Protein AF-A0A355E8G0-F1 (afdb_monomer_lite)

Secondary structure (DSSP, 8-state):
------B--TTSTTB-HHHHT--------------------------SSS---S------TTTEEEEEEE-TTS-EEEEEEEGGG-EEETTEEEEEETTTTEEEEEEGGGBTTHHHHGGGSPPSPPPPHHHHHHHHHS-TTSHHHHHHHHH-SS--

Structure (mmCIF, N/CA/C/O backbone):
data_AF-A0A355E8G0-F1
#
_entry.id   AF-A0A355E8G0-F1
#
loop_
_atom_site.group_PDB
_atom_site.id
_atom_site.type_symbol
_atom_site.label_atom_id
_atom_site.label_alt_id
_atom_site.label_comp_id
_atom_site.label_asym_id
_atom_site.label_entity_id
_atom_site.label_seq_id
_atom_site.pdbx_PDB_ins_code
_atom_site.Cartn_x
_atom_site.Cartn_y
_atom_site.Cartn_z
_atom_site.occupancy
_atom_site.B_iso_or_equiv
_atom_site.auth_seq_id
_atom_site.auth_comp_id
_atom_site.auth_asym_id
_atom_site.auth_atom_id
_atom_site.pdbx_PDB_model_num
ATOM 1 N N . MET A 1 1 ? 10.664 10.321 -16.064 1.00 35.41 1 MET A N 1
ATOM 2 C CA . MET A 1 1 ? 12.091 10.708 -16.013 1.00 35.41 1 MET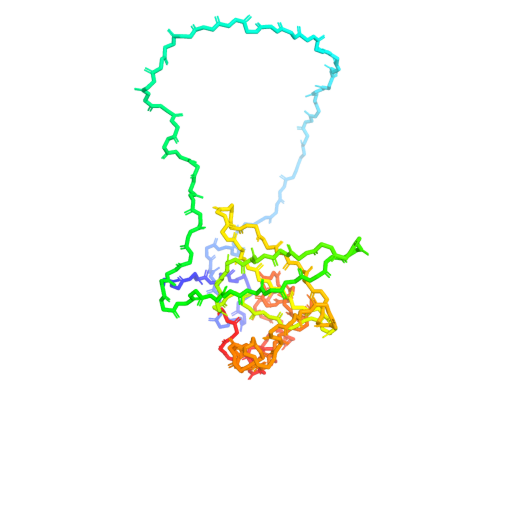 A CA 1
ATOM 3 C C . MET A 1 1 ? 12.884 9.430 -15.803 1.00 35.41 1 MET A C 1
ATOM 5 O O . MET A 1 1 ? 12.882 8.914 -14.696 1.00 35.41 1 MET A O 1
ATOM 9 N N . LEU A 1 2 ? 13.439 8.872 -16.881 1.00 40.38 2 LEU A N 1
ATOM 10 C CA . LEU A 1 2 ? 14.198 7.619 -16.870 1.00 40.38 2 LEU A CA 1
ATOM 11 C C . LEU A 1 2 ? 15.528 7.849 -16.146 1.00 40.38 2 LEU A C 1
ATOM 13 O O . LEU A 1 2 ? 16.380 8.583 -16.648 1.00 40.38 2 LEU A O 1
ATOM 17 N N . TRP A 1 3 ? 15.712 7.249 -14.971 1.00 41.31 3 TRP A N 1
ATOM 18 C CA . TRP A 1 3 ? 17.050 7.118 -14.406 1.00 41.31 3 TRP A CA 1
ATOM 19 C C . TRP A 1 3 ? 17.778 6.074 -15.246 1.00 41.31 3 TRP A C 1
ATOM 21 O O . TRP A 1 3 ? 17.445 4.894 -15.210 1.00 41.31 3 TRP A O 1
ATOM 31 N N . LEU A 1 4 ? 18.730 6.525 -16.063 1.00 50.06 4 LEU A N 1
ATOM 32 C CA . LEU A 1 4 ? 19.603 5.642 -16.826 1.00 50.06 4 LEU A CA 1
ATOM 33 C C . LEU A 1 4 ? 20.395 4.801 -15.811 1.00 50.06 4 LEU A C 1
ATOM 35 O O . LEU A 1 4 ? 21.319 5.305 -15.171 1.00 50.06 4 LEU A O 1
ATOM 39 N N . VAL A 1 5 ? 19.999 3.546 -15.606 1.00 56.34 5 VAL A N 1
ATOM 40 C CA . VAL A 1 5 ? 20.755 2.599 -14.785 1.00 56.34 5 VAL A CA 1
ATOM 41 C C . VAL A 1 5 ? 22.005 2.244 -15.587 1.00 56.34 5 VAL A C 1
ATOM 43 O O . VAL A 1 5 ? 21.915 1.624 -16.641 1.00 56.34 5 VAL A O 1
ATOM 46 N N . LYS A 1 6 ? 23.168 2.725 -15.148 1.00 60.41 6 LYS A N 1
ATOM 47 C CA . LYS A 1 6 ? 24.426 2.628 -15.899 1.00 60.41 6 LYS A CA 1
ATOM 48 C C . LYS A 1 6 ? 25.243 1.443 -15.404 1.00 60.41 6 LYS A C 1
ATOM 50 O O . LYS A 1 6 ? 25.618 1.415 -14.232 1.00 60.41 6 LYS A O 1
ATOM 55 N N . CYS A 1 7 ? 25.551 0.490 -16.280 1.00 61.97 7 CYS A N 1
ATOM 56 C CA . CYS A 1 7 ? 26.365 -0.670 -15.931 1.00 61.97 7 CYS A CA 1
ATOM 57 C C . CYS A 1 7 ? 27.747 -0.672 -16.593 1.00 61.97 7 CYS A C 1
ATOM 59 O O . CYS A 1 7 ? 27.932 -0.172 -17.689 1.00 61.97 7 CYS A O 1
ATOM 61 N N . ARG A 1 8 ? 28.732 -1.278 -15.929 1.00 63.97 8 ARG A N 1
ATOM 62 C CA . ARG A 1 8 ? 30.129 -1.391 -16.379 1.00 63.97 8 ARG A CA 1
ATOM 63 C C . ARG A 1 8 ? 30.441 -2.655 -17.178 1.00 63.97 8 ARG A C 1
ATOM 65 O O . ARG A 1 8 ? 31.545 -2.779 -17.696 1.00 63.97 8 ARG A O 1
ATOM 72 N N . ASN A 1 9 ? 29.519 -3.612 -17.234 1.00 64.81 9 ASN A N 1
ATOM 73 C CA . ASN A 1 9 ? 29.744 -4.867 -17.941 1.00 64.81 9 ASN A CA 1
ATOM 74 C C . ASN A 1 9 ? 29.479 -4.676 -19.440 1.00 64.81 9 ASN A C 1
ATOM 76 O O . ASN A 1 9 ? 28.360 -4.341 -19.819 1.00 64.81 9 ASN A O 1
ATOM 80 N N . THR A 1 10 ? 30.489 -4.915 -20.277 1.00 65.81 10 THR A N 1
ATOM 81 C CA . THR A 1 10 ? 30.436 -4.742 -21.741 1.00 65.81 10 THR A CA 1
ATOM 82 C C . THR A 1 10 ? 29.426 -5.657 -22.432 1.00 65.81 10 THR A C 1
ATOM 84 O O . THR A 1 10 ? 28.994 -5.361 -23.541 1.00 65.81 10 THR A O 1
ATOM 87 N N . ILE A 1 11 ? 29.028 -6.751 -21.780 1.00 68.06 11 ILE A N 1
ATOM 88 C CA . ILE A 1 11 ? 28.034 -7.712 -22.286 1.00 68.06 11 ILE A CA 1
ATOM 89 C C . ILE A 1 11 ? 26.600 -7.236 -21.980 1.00 68.06 11 ILE A C 1
ATOM 91 O O . ILE A 1 11 ? 25.622 -7.773 -22.491 1.00 68.06 11 ILE A O 1
ATOM 95 N N . CYS A 1 12 ? 26.452 -6.207 -21.149 1.00 60.88 12 CYS A N 1
ATOM 96 C CA . CYS A 1 12 ? 25.158 -5.758 -20.682 1.00 60.88 12 CYS A CA 1
ATOM 97 C C . CYS A 1 12 ? 24.461 -4.803 -21.643 1.00 60.88 12 CYS A C 1
ATOM 99 O O . CYS A 1 12 ? 25.059 -3.859 -22.153 1.00 60.88 12 CYS A O 1
ATOM 101 N N . ARG A 1 13 ? 23.141 -4.956 -21.773 1.00 67.56 13 ARG A N 1
ATOM 102 C CA . ARG A 1 13 ? 22.289 -4.039 -22.544 1.00 67.56 13 ARG A CA 1
ATOM 103 C C . ARG A 1 13 ? 22.284 -2.600 -21.999 1.00 67.56 13 ARG A C 1
ATOM 105 O O . ARG A 1 13 ? 22.011 -1.671 -22.751 1.00 67.56 13 ARG A O 1
ATOM 112 N N . HIS A 1 14 ? 22.624 -2.417 -20.722 1.00 65.38 14 HIS A N 1
ATOM 113 C CA . HIS A 1 14 ? 22.731 -1.121 -20.038 1.00 65.38 14 HIS A CA 1
ATOM 114 C C . HIS A 1 14 ? 24.186 -0.650 -19.855 1.00 65.38 14 HIS A C 1
ATOM 116 O O . HIS A 1 14 ? 24.492 0.095 -18.921 1.00 65.38 14 HIS A O 1
ATOM 122 N N . PHE A 1 15 ? 25.105 -1.126 -20.701 1.00 62.97 15 PHE A N 1
ATOM 123 C CA . PHE A 1 15 ? 26.519 -0.770 -20.628 1.00 62.97 15 PHE A CA 1
ATOM 124 C C . PHE A 1 15 ? 26.756 0.733 -20.859 1.00 62.97 15 PHE A C 1
ATOM 126 O O . PHE A 1 15 ? 26.357 1.294 -21.878 1.00 62.97 15 PHE A O 1
ATOM 133 N N . ASP A 1 16 ? 27.458 1.368 -19.921 1.00 69.12 16 ASP A N 1
ATOM 134 C CA . ASP A 1 16 ? 27.961 2.735 -20.001 1.00 69.12 16 ASP A CA 1
ATOM 135 C C . ASP A 1 16 ? 29.497 2.716 -19.921 1.00 69.12 16 ASP A C 1
ATOM 137 O O . ASP A 1 16 ? 30.102 2.456 -18.873 1.00 69.12 16 ASP A O 1
ATOM 141 N N . ASN A 1 17 ? 30.122 3.032 -21.056 1.00 60.16 17 ASN A N 1
ATOM 142 C CA . ASN A 1 17 ? 31.572 3.037 -21.245 1.00 60.16 17 ASN A CA 1
ATOM 143 C C . ASN A 1 17 ? 32.289 4.053 -20.326 1.00 60.16 17 ASN A C 1
ATOM 145 O O . ASN A 1 17 ? 33.427 3.830 -19.908 1.00 60.16 17 ASN A O 1
ATOM 149 N N . ALA A 1 18 ? 31.616 5.142 -19.932 1.00 62.47 18 ALA A N 1
ATOM 150 C CA . ALA A 1 18 ? 32.203 6.162 -19.062 1.00 62.47 18 ALA A CA 1
ATOM 151 C C . ALA A 1 18 ? 32.417 5.654 -17.624 1.00 62.47 18 ALA A C 1
ATOM 153 O O . ALA A 1 18 ? 33.341 6.083 -16.935 1.00 62.47 18 ALA A O 1
ATOM 154 N N . LEU A 1 19 ? 31.590 4.712 -17.160 1.00 59.97 19 LEU A N 1
ATOM 155 C CA . LEU A 1 19 ? 31.693 4.151 -15.813 1.00 59.97 19 LEU A CA 1
ATOM 156 C C . LEU A 1 19 ? 32.753 3.051 -15.720 1.00 59.97 19 LEU A C 1
ATOM 158 O O . LEU A 1 19 ? 33.388 2.938 -14.674 1.00 59.97 19 LEU A O 1
ATOM 162 N N . SER A 1 20 ? 32.979 2.260 -16.774 1.00 54.94 20 SER A N 1
ATOM 163 C CA . SER A 1 20 ? 33.944 1.145 -16.762 1.00 54.94 20 SER A CA 1
ATOM 164 C C . SER A 1 20 ? 35.406 1.577 -16.613 1.00 54.94 20 SER A C 1
ATOM 166 O O . SER A 1 20 ? 36.234 0.769 -16.210 1.00 54.94 20 SER A O 1
ATOM 168 N N . GLN A 1 21 ? 35.724 2.847 -16.869 1.00 58.59 21 GLN A N 1
ATOM 169 C CA . GLN A 1 21 ? 37.094 3.372 -16.822 1.00 58.59 21 GLN A CA 1
ATOM 170 C C . GLN A 1 21 ? 37.566 3.804 -15.418 1.00 58.59 21 GLN A C 1
ATOM 172 O O . GLN A 1 21 ? 38.651 4.361 -15.285 1.00 58.59 21 GLN A O 1
ATOM 177 N N . SER A 1 22 ? 36.792 3.564 -14.350 1.00 55.78 22 SER A N 1
ATOM 178 C CA . SER A 1 22 ? 37.149 4.010 -12.989 1.00 55.78 22 SER A CA 1
ATOM 179 C C . SER A 1 22 ? 37.236 2.870 -11.954 1.00 55.78 22 SER A C 1
ATOM 181 O O . SER A 1 22 ? 36.188 2.396 -11.503 1.00 55.78 22 SER A O 1
ATOM 183 N N . LEU A 1 23 ? 38.471 2.458 -11.571 1.00 50.50 23 LEU A N 1
ATOM 184 C CA . LEU A 1 23 ? 39.002 2.101 -10.209 1.00 50.50 23 LEU A CA 1
ATOM 185 C C . LEU A 1 23 ? 40.315 1.249 -10.270 1.00 50.50 23 LEU A C 1
ATOM 187 O O . LEU A 1 23 ? 40.478 0.536 -11.258 1.00 50.50 23 LEU A O 1
ATOM 191 N N . PRO A 1 24 ? 41.147 1.113 -9.192 1.00 55.75 24 PRO A N 1
ATOM 192 C CA . PRO A 1 24 ? 41.590 2.060 -8.139 1.00 55.75 24 PRO A CA 1
ATOM 193 C C . PRO A 1 24 ? 43.124 2.036 -7.835 1.00 55.75 24 PRO A C 1
ATOM 195 O O . PRO A 1 24 ? 43.820 1.075 -8.146 1.00 55.75 24 PRO A O 1
ATOM 198 N N . GLY A 1 25 ?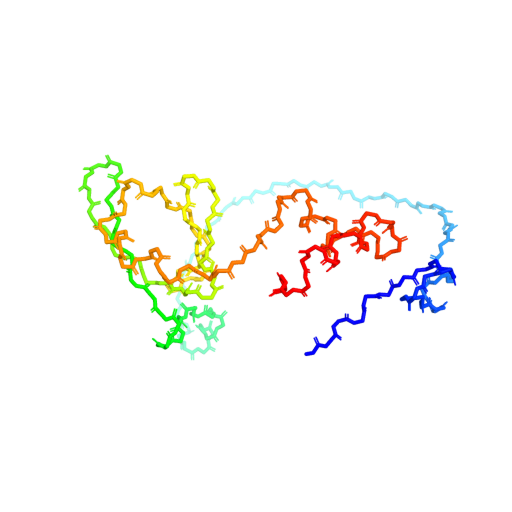 43.632 3.030 -7.086 1.00 35.25 25 GLY A N 1
ATOM 199 C CA . GLY A 1 25 ? 44.930 2.975 -6.383 1.00 35.25 25 GLY A CA 1
ATOM 200 C C . GLY A 1 25 ? 44.919 3.798 -5.077 1.00 35.25 25 GLY A C 1
ATOM 201 O O . GLY A 1 25 ? 44.607 4.983 -5.113 1.00 35.25 25 GLY A O 1
ATOM 202 N N . ALA A 1 26 ? 45.200 3.160 -3.932 1.00 37.47 26 ALA A N 1
ATOM 203 C CA . ALA A 1 26 ? 45.342 3.728 -2.563 1.00 37.47 26 ALA A CA 1
ATOM 204 C C . ALA A 1 26 ? 46.846 4.022 -2.236 1.00 37.47 26 ALA A C 1
ATOM 206 O O . ALA A 1 26 ? 47.642 3.641 -3.099 1.00 37.47 26 ALA A O 1
ATOM 207 N N . PRO A 1 27 ? 47.318 4.583 -1.069 1.00 49.84 27 PRO A N 1
ATOM 208 C CA . PRO A 1 27 ? 46.672 4.778 0.260 1.00 49.84 27 PRO A CA 1
ATOM 209 C C . PRO A 1 27 ? 46.977 6.077 1.103 1.00 49.84 27 PRO A C 1
ATOM 211 O O . PRO A 1 27 ? 48.017 6.701 0.950 1.00 49.84 27 PRO A O 1
ATOM 214 N N . GLY A 1 28 ? 46.097 6.363 2.096 1.00 37.84 28 GLY A N 1
ATOM 215 C CA . GLY A 1 28 ? 46.326 6.933 3.468 1.00 37.84 28 GLY A CA 1
ATOM 216 C C . GLY A 1 28 ? 46.755 8.413 3.700 1.00 37.84 28 GLY A C 1
ATOM 217 O O . GLY A 1 28 ? 47.208 9.042 2.751 1.00 37.84 28 GLY A O 1
ATOM 218 N N . PRO A 1 29 ? 46.714 8.977 4.951 1.00 48.84 29 PRO A N 1
ATOM 219 C CA . PRO A 1 29 ? 46.155 8.475 6.230 1.00 48.84 29 PRO A CA 1
ATOM 220 C C . PRO A 1 29 ? 45.364 9.489 7.139 1.00 48.84 29 PRO A C 1
ATOM 222 O O . PRO A 1 29 ? 45.440 10.702 6.998 1.00 48.84 29 PRO A O 1
ATOM 225 N N . LEU A 1 30 ? 44.615 8.907 8.094 1.00 43.09 30 LEU A N 1
ATOM 226 C CA . LEU A 1 30 ? 44.255 9.269 9.495 1.00 43.09 30 LEU A CA 1
ATOM 227 C C . LEU A 1 30 ? 44.438 10.700 10.078 1.00 43.09 30 LEU A C 1
ATOM 229 O O . LEU A 1 30 ? 45.558 11.189 10.151 1.00 43.09 30 LEU A O 1
ATOM 233 N N . ALA A 1 31 ? 43.371 11.228 10.710 1.00 31.12 31 ALA A N 1
ATOM 234 C CA . ALA A 1 31 ? 43.307 11.954 12.011 1.00 31.12 31 ALA A CA 1
ATOM 235 C C . ALA A 1 31 ? 41.905 12.604 12.137 1.00 31.12 31 ALA A C 1
ATOM 237 O O . ALA A 1 31 ? 41.419 13.148 11.157 1.00 31.12 31 ALA A O 1
ATOM 238 N N . GLY A 1 32 ? 41.134 12.640 13.224 1.00 31.56 32 GLY A N 1
ATOM 239 C CA . GLY A 1 32 ? 41.190 12.186 14.612 1.00 31.56 32 GLY A CA 1
ATOM 240 C C . GLY A 1 32 ? 39.880 12.671 15.281 1.00 31.56 32 GLY A C 1
ATOM 241 O O . GLY A 1 32 ? 39.340 13.703 14.891 1.00 31.56 32 GLY A O 1
ATOM 242 N N . ALA A 1 33 ? 39.328 11.922 16.239 1.00 40.84 33 ALA A N 1
ATOM 243 C CA . ALA A 1 33 ? 38.275 12.400 17.156 1.00 40.84 33 ALA A CA 1
ATOM 244 C C . ALA A 1 33 ? 38.939 13.002 18.418 1.00 40.84 33 ALA A C 1
ATOM 246 O O . ALA A 1 33 ? 40.079 12.615 18.694 1.00 40.84 33 ALA A O 1
ATOM 247 N N . PRO A 1 34 ? 38.306 13.928 19.178 1.00 42.91 34 PRO A N 1
ATOM 248 C CA . PRO A 1 34 ? 37.380 13.543 20.275 1.00 42.91 34 PRO A CA 1
ATOM 249 C C . PRO A 1 34 ? 36.210 14.556 20.519 1.00 42.91 34 PRO A C 1
ATOM 251 O O . PRO A 1 34 ? 36.299 15.714 20.139 1.00 42.91 34 PRO A O 1
ATOM 254 N N . ALA A 1 35 ? 34.990 14.127 20.884 1.00 36.59 35 ALA A N 1
ATOM 255 C CA . ALA A 1 35 ? 34.368 13.987 22.227 1.00 36.59 35 ALA A CA 1
ATOM 256 C C . ALA A 1 35 ? 33.761 15.263 22.896 1.00 36.59 35 ALA A C 1
ATOM 258 O O . ALA A 1 35 ? 34.462 16.250 23.077 1.00 36.59 35 ALA A O 1
ATOM 259 N N . SER A 1 36 ? 32.502 15.123 23.382 1.00 33.66 36 SER A N 1
ATOM 260 C CA . SER A 1 36 ? 31.836 15.831 24.525 1.00 33.66 36 SER A CA 1
ATOM 261 C C . SER A 1 36 ? 31.424 17.318 24.333 1.00 33.66 36 SER A C 1
ATOM 263 O O . SER A 1 36 ? 32.203 18.074 23.785 1.00 33.66 36 SER A O 1
ATOM 265 N N . ALA A 1 37 ? 30.301 17.921 24.780 1.00 35.03 37 ALA A N 1
ATOM 266 C CA . ALA A 1 37 ? 29.041 17.619 25.500 1.00 35.03 37 ALA A CA 1
ATOM 267 C C . ALA A 1 37 ? 28.098 18.894 25.410 1.00 35.03 37 ALA A C 1
ATOM 269 O O . ALA A 1 37 ? 28.571 19.923 24.928 1.00 35.03 37 ALA A O 1
ATOM 270 N N . PRO A 1 38 ? 26.800 18.877 25.827 1.00 59.72 38 PRO A N 1
ATOM 271 C CA . PRO A 1 38 ? 25.808 19.999 25.763 1.00 59.72 38 PRO A CA 1
ATOM 272 C C . PRO A 1 38 ? 25.826 20.868 27.068 1.00 59.72 38 PRO A C 1
ATOM 274 O O . PRO A 1 38 ? 26.703 20.568 27.878 1.00 59.72 38 PRO A O 1
ATOM 277 N N . PRO A 1 39 ? 24.935 21.863 27.394 1.00 50.97 39 PRO A N 1
ATOM 278 C CA . PRO A 1 39 ? 23.614 22.248 26.838 1.00 50.97 39 PRO A CA 1
ATOM 279 C C . PRO A 1 39 ? 23.265 23.778 26.783 1.00 50.97 39 PRO A C 1
ATOM 281 O O . PRO A 1 39 ? 24.014 24.638 27.225 1.00 50.97 39 PRO A O 1
ATOM 284 N N . SER A 1 40 ? 22.013 24.063 26.385 1.00 42.03 40 SER A N 1
ATOM 285 C CA . SER A 1 40 ? 21.103 25.079 26.969 1.00 42.03 40 SER A CA 1
ATOM 286 C C . SER A 1 40 ? 20.950 26.505 26.391 1.00 42.03 40 SER A C 1
ATOM 288 O O . SER A 1 40 ? 21.868 27.311 26.376 1.00 42.03 40 SER A O 1
ATOM 290 N N . GLN A 1 41 ? 19.661 26.805 26.159 1.00 41.56 41 GLN A N 1
ATOM 291 C CA . GLN A 1 41 ? 18.917 28.064 26.361 1.00 41.56 41 GLN A CA 1
ATOM 292 C C . GLN A 1 41 ? 18.731 29.063 25.194 1.00 41.56 41 GLN A C 1
ATOM 294 O O . GLN A 1 41 ? 19.629 29.763 24.748 1.00 41.56 41 GLN A O 1
ATOM 299 N N . ALA A 1 42 ? 17.459 29.116 24.769 1.00 41.66 42 ALA A N 1
ATOM 300 C CA . ALA A 1 42 ? 16.731 30.165 24.039 1.00 41.66 42 ALA A CA 1
ATOM 301 C C . ALA A 1 42 ? 16.728 31.512 24.834 1.00 41.66 42 ALA A C 1
ATOM 303 O O . ALA A 1 42 ? 17.208 31.477 25.967 1.00 41.66 42 ALA A O 1
ATOM 304 N N . PRO A 1 43 ? 16.138 32.657 24.388 1.00 54.03 43 PRO A N 1
ATOM 305 C CA . PRO A 1 43 ? 15.075 32.798 23.383 1.00 54.03 43 PRO A CA 1
ATOM 306 C C . PRO A 1 43 ? 15.106 34.066 22.488 1.00 54.03 43 PRO A C 1
ATOM 308 O O . PRO A 1 43 ? 15.935 34.957 22.624 1.00 54.03 43 PRO A O 1
ATOM 311 N N . SER A 1 44 ? 14.092 34.132 21.618 1.00 41.47 44 SER A N 1
ATOM 312 C CA . SER A 1 44 ? 13.358 35.342 21.208 1.00 41.47 44 SER A CA 1
ATOM 313 C C . SER A 1 44 ? 13.571 35.922 19.803 1.00 41.47 44 SER A C 1
ATOM 315 O O . SER A 1 44 ? 14.542 36.598 19.497 1.00 41.47 44 SER A O 1
ATOM 317 N N . LEU A 1 45 ? 12.485 35.767 19.034 1.00 44.69 45 LEU A N 1
ATOM 318 C CA . LEU A 1 45 ? 11.783 36.848 18.332 1.00 44.69 45 LEU A CA 1
ATOM 319 C C . LEU A 1 45 ? 12.497 37.507 17.144 1.00 44.69 45 LEU A C 1
ATOM 321 O O . LEU A 1 45 ? 12.729 38.709 17.119 1.00 44.69 45 LEU A O 1
ATOM 325 N N . LEU A 1 46 ? 12.659 36.731 16.076 1.00 44.94 46 LEU A N 1
ATOM 326 C CA . LEU A 1 46 ? 12.558 37.251 14.710 1.00 44.94 46 LEU A CA 1
ATOM 327 C C . LEU A 1 46 ? 11.675 36.294 13.910 1.00 44.94 46 LEU A C 1
ATOM 329 O O . LEU A 1 46 ? 12.113 35.355 13.247 1.00 44.94 46 LEU A O 1
ATOM 333 N N . GLY A 1 47 ? 10.376 36.477 14.136 1.00 45.00 47 GLY A N 1
ATOM 334 C CA . GLY A 1 47 ? 9.313 35.720 13.511 1.00 45.00 47 GLY A CA 1
ATOM 335 C C . GLY A 1 47 ? 9.175 36.076 12.038 1.00 45.00 47 GLY A C 1
ATOM 336 O O . GLY A 1 47 ? 9.097 37.244 11.675 1.00 45.00 47 GLY A O 1
ATOM 337 N N . GLY A 1 48 ? 9.063 35.027 11.226 1.00 43.44 48 GLY A N 1
ATOM 338 C CA . GLY A 1 48 ? 8.361 35.099 9.953 1.00 43.44 48 GLY A CA 1
ATOM 339 C C . GLY A 1 48 ? 9.238 35.219 8.716 1.00 43.44 48 GLY A C 1
ATOM 340 O O . GLY A 1 48 ? 9.082 36.191 7.999 1.00 43.44 48 GLY A O 1
ATOM 341 N N . LEU A 1 49 ? 10.080 34.218 8.414 1.00 43.72 49 LEU A N 1
ATOM 342 C CA . LEU A 1 49 ? 10.330 33.848 7.003 1.00 43.72 49 LEU A CA 1
ATOM 343 C C . LEU A 1 49 ? 11.012 32.485 6.736 1.00 43.72 49 LEU A C 1
ATOM 345 O O . LEU A 1 49 ? 11.401 32.231 5.604 1.00 43.72 49 LEU A O 1
ATOM 349 N N . LEU A 1 50 ? 11.173 31.579 7.712 1.00 42.53 50 LEU A N 1
ATOM 350 C CA . LEU A 1 50 ? 11.889 30.303 7.482 1.00 42.53 50 LEU A CA 1
ATOM 351 C C . LEU A 1 50 ? 11.216 29.089 8.145 1.00 42.53 50 LEU A C 1
ATOM 353 O O . LEU A 1 50 ? 11.849 28.306 8.846 1.00 42.53 50 LEU A O 1
ATOM 357 N N . ARG A 1 51 ? 9.907 28.905 7.924 1.00 40.34 51 ARG A N 1
ATOM 358 C CA . ARG A 1 51 ? 9.203 27.652 8.282 1.00 40.34 51 ARG A CA 1
ATOM 359 C C . ARG A 1 51 ? 8.430 27.028 7.114 1.00 40.34 51 ARG A C 1
ATOM 361 O O . ARG A 1 51 ? 7.538 26.219 7.327 1.00 40.34 51 ARG A O 1
ATOM 368 N N . ALA A 1 52 ? 8.798 27.387 5.885 1.00 39.97 52 ALA A N 1
ATOM 369 C CA . ALA A 1 52 ? 8.156 26.938 4.647 1.00 39.97 52 ALA A CA 1
ATOM 370 C C . ALA A 1 52 ? 8.963 25.863 3.886 1.00 39.97 52 ALA A C 1
ATOM 372 O O . ALA A 1 52 ? 8.873 25.772 2.670 1.00 39.97 52 ALA A O 1
ATOM 373 N N . LEU A 1 53 ? 9.757 25.043 4.588 1.00 47.59 53 LEU A N 1
ATOM 374 C CA . LEU A 1 53 ? 10.459 23.883 4.007 1.00 47.59 53 LEU A CA 1
ATOM 375 C C . LEU A 1 53 ? 10.239 22.602 4.827 1.00 47.59 53 LEU A C 1
ATOM 377 O O . LEU A 1 53 ? 11.086 21.718 4.886 1.00 47.59 53 LEU A O 1
ATOM 381 N N . SER A 1 54 ? 9.099 22.490 5.505 1.00 47.12 54 SER A N 1
ATOM 382 C CA . SER A 1 54 ? 8.625 21.210 6.035 1.00 47.12 54 SER A CA 1
ATOM 383 C C . SER A 1 54 ? 7.506 20.751 5.118 1.00 47.12 54 SER A C 1
ATOM 385 O O . SER A 1 54 ? 6.359 21.117 5.345 1.00 47.12 54 SER A O 1
ATOM 387 N N . GLY A 1 55 ? 7.849 20.047 4.036 1.00 50.75 55 GLY A N 1
ATOM 388 C CA . GLY A 1 55 ? 6.871 19.538 3.077 1.00 50.75 55 GLY A CA 1
ATOM 389 C C . GLY A 1 55 ? 5.780 18.756 3.803 1.00 50.75 55 GLY A C 1
ATOM 390 O O . GLY A 1 55 ? 6.012 17.645 4.277 1.00 50.75 55 GLY A O 1
ATOM 391 N N . THR A 1 56 ? 4.605 19.361 3.945 1.00 59.44 56 THR A N 1
ATOM 392 C CA . THR A 1 56 ? 3.406 18.684 4.419 1.00 59.44 56 THR A CA 1
ATOM 393 C C . THR A 1 56 ? 3.006 17.706 3.330 1.00 59.44 56 THR A C 1
ATOM 395 O O . THR A 1 56 ? 2.611 18.103 2.237 1.00 59.44 56 THR A O 1
ATOM 398 N N . PHE A 1 57 ? 3.171 16.417 3.605 1.00 66.44 57 PHE A N 1
ATOM 399 C CA . PHE A 1 57 ? 2.640 15.378 2.745 1.00 66.44 57 PHE A CA 1
ATOM 400 C C . PHE A 1 57 ? 1.135 15.349 2.954 1.00 66.44 57 PHE A C 1
ATOM 402 O O . PHE A 1 57 ? 0.641 14.874 3.979 1.00 66.44 57 PHE A O 1
ATOM 409 N N . GLU A 1 58 ? 0.422 15.866 1.970 1.00 74.81 58 GLU A N 1
ATOM 410 C CA . GLU A 1 58 ? -1.016 15.741 1.873 1.00 74.81 58 GLU A CA 1
ATOM 411 C C . GLU A 1 58 ? -1.311 14.891 0.636 1.00 74.81 58 GLU A C 1
ATOM 413 O O . GLU A 1 58 ? -0.883 15.253 -0.463 1.00 74.81 58 GLU A O 1
ATOM 418 N N . PRO A 1 59 ? -1.946 13.713 0.787 1.00 74.19 59 PRO A N 1
ATOM 419 C CA . PRO A 1 59 ? -2.284 12.896 -0.365 1.00 74.19 59 PRO A CA 1
ATOM 420 C C . PRO A 1 59 ? -3.251 13.670 -1.264 1.00 74.19 59 PRO A C 1
ATOM 422 O O . PRO A 1 59 ? -4.185 14.308 -0.770 1.00 74.19 59 PRO A O 1
ATOM 425 N N . ALA A 1 60 ? -3.045 13.590 -2.580 1.00 76.12 60 ALA A N 1
ATOM 426 C CA . ALA A 1 60 ? -3.984 14.149 -3.544 1.00 76.12 60 ALA A CA 1
ATOM 427 C C . ALA A 1 60 ? -5.396 13.597 -3.266 1.00 76.12 60 ALA A C 1
ATOM 429 O O . ALA A 1 60 ? -5.525 12.419 -2.931 1.00 76.12 60 ALA A O 1
ATOM 430 N N . PRO A 1 61 ? -6.470 14.395 -3.398 1.00 74.00 61 PRO A N 1
ATOM 431 C CA . PRO A 1 61 ? -7.814 13.971 -3.001 1.00 74.00 61 PRO A CA 1
ATOM 432 C C . PRO A 1 61 ? -8.302 12.711 -3.735 1.00 74.00 61 PRO A C 1
ATOM 434 O O . PRO A 1 61 ? -9.029 11.918 -3.144 1.00 74.00 61 PRO A O 1
ATOM 437 N N . ALA A 1 62 ? -7.858 12.479 -4.975 1.00 78.75 62 ALA A N 1
ATOM 438 C CA . ALA A 1 62 ? -8.146 11.253 -5.727 1.00 78.75 62 ALA A CA 1
ATOM 439 C C . ALA A 1 62 ? -7.489 10.000 -5.104 1.00 78.75 62 ALA A C 1
ATOM 441 O O . ALA A 1 62 ? -8.100 8.927 -5.014 1.00 78.75 62 ALA A O 1
ATOM 442 N N . ASP A 1 63 ? -6.268 10.170 -4.596 1.00 82.12 63 ASP A N 1
ATOM 443 C CA . ASP A 1 63 ? -5.445 9.116 -4.003 1.00 82.12 63 ASP A CA 1
ATOM 444 C C . ASP A 1 63 ? -5.584 9.038 -2.484 1.00 82.12 63 ASP A C 1
ATOM 446 O O . ASP A 1 63 ? -4.981 8.176 -1.854 1.00 82.12 63 ASP A O 1
ATOM 450 N N . ALA A 1 64 ? -6.369 9.913 -1.863 1.00 86.25 64 ALA A N 1
ATOM 451 C CA . ALA A 1 64 ? -6.553 9.912 -0.424 1.00 86.25 64 ALA A CA 1
ATOM 452 C C . ALA A 1 64 ? -7.425 8.726 0.015 1.00 86.25 64 ALA A C 1
ATOM 454 O O . ALA A 1 64 ? -8.458 8.419 -0.586 1.00 86.25 64 ALA A O 1
ATOM 455 N N . ILE A 1 65 ? -7.013 8.068 1.095 1.00 88.81 65 ILE A N 1
ATOM 456 C CA . ILE A 1 65 ? -7.782 7.036 1.783 1.00 88.81 65 ILE A CA 1
ATOM 457 C C . ILE A 1 65 ? -7.731 7.252 3.290 1.00 88.81 65 ILE A C 1
ATOM 459 O O . ILE A 1 65 ? -6.667 7.514 3.855 1.00 88.81 65 ILE A O 1
ATOM 463 N N . ASP A 1 66 ? -8.886 7.099 3.931 1.00 92.25 66 ASP A N 1
ATOM 464 C CA . ASP A 1 66 ? -9.017 7.169 5.380 1.00 92.25 66 ASP A CA 1
ATOM 465 C C . ASP A 1 66 ? -9.063 5.758 5.965 1.00 92.25 66 ASP A C 1
ATOM 467 O O . ASP A 1 66 ? -9.899 4.933 5.594 1.00 92.25 66 ASP A O 1
ATOM 471 N N . ILE A 1 67 ? -8.170 5.473 6.907 1.00 91.75 67 ILE A N 1
ATOM 472 C CA . ILE A 1 67 ? -8.088 4.194 7.611 1.00 91.75 67 ILE A CA 1
ATOM 473 C C . ILE A 1 67 ? -8.471 4.416 9.068 1.00 91.75 67 ILE A C 1
ATOM 475 O O . ILE A 1 67 ? -7.795 5.145 9.793 1.00 91.75 67 ILE A O 1
ATOM 479 N N . ARG A 1 68 ? -9.542 3.754 9.510 1.00 94.06 68 ARG A N 1
ATOM 480 C CA . ARG A 1 68 ? -9.971 3.724 10.911 1.00 94.06 68 ARG A CA 1
ATOM 481 C C . ARG A 1 68 ? -9.270 2.569 11.610 1.00 94.06 68 ARG A C 1
ATOM 483 O O . ARG A 1 68 ? -9.495 1.409 11.275 1.00 94.06 68 ARG A O 1
ATOM 490 N N . TYR A 1 69 ? -8.413 2.881 12.571 1.00 94.62 69 TYR A N 1
ATOM 491 C CA . TYR A 1 69 ? -7.571 1.912 13.258 1.00 94.62 69 TYR A CA 1
ATOM 492 C C . TYR A 1 69 ? -7.812 1.938 14.762 1.00 94.62 69 TYR A C 1
ATOM 494 O O . TYR A 1 69 ? -7.762 3.001 15.380 1.00 94.62 69 TYR A O 1
ATOM 502 N N . ARG A 1 70 ? -7.995 0.763 15.367 1.00 95.62 70 ARG A N 1
ATOM 503 C CA . ARG A 1 70 ? -8.123 0.612 16.818 1.00 95.62 70 ARG A CA 1
ATOM 504 C C . ARG A 1 70 ? -6.813 0.135 17.427 1.00 95.62 70 ARG A C 1
ATOM 506 O O . ARG A 1 70 ? -6.334 -0.968 17.158 1.00 95.62 70 ARG A O 1
ATOM 513 N N . ASN A 1 71 ? -6.212 0.961 18.271 1.00 92.56 71 ASN A N 1
ATOM 514 C CA . ASN A 1 71 ? -4.928 0.636 18.860 1.00 92.56 71 ASN A CA 1
ATOM 515 C C . ASN A 1 71 ? -5.026 -0.459 19.939 1.00 92.56 71 ASN A C 1
ATOM 517 O O . ASN A 1 71 ? -6.091 -0.841 20.419 1.00 92.56 71 ASN A O 1
ATOM 521 N N . HIS A 1 72 ? -3.848 -0.948 20.325 1.00 88.31 72 HIS A N 1
ATOM 522 C CA . HIS A 1 72 ? -3.493 -1.220 21.712 1.00 88.31 72 HIS A CA 1
ATOM 523 C C . HIS A 1 72 ? -4.553 -1.243 22.809 1.00 88.31 72 HIS A C 1
ATOM 525 O O . HIS A 1 72 ? -5.007 -2.278 23.287 1.00 88.31 72 HIS A O 1
ATOM 531 N N . LYS A 1 73 ? -4.820 -0.011 23.223 1.00 92.00 73 LYS A N 1
ATOM 532 C CA . LYS A 1 73 ? -5.537 0.436 24.400 1.00 92.00 73 LYS A CA 1
ATOM 533 C C . LYS A 1 73 ? -7.033 0.574 24.117 1.00 92.00 73 LYS A C 1
ATOM 535 O O . LYS A 1 73 ? -7.775 1.026 24.973 1.00 92.00 73 LYS A O 1
ATOM 540 N N . GLY A 1 74 ? -7.467 0.202 22.911 1.00 91.50 74 GLY A N 1
ATOM 541 C CA . GLY A 1 74 ? -8.842 0.323 22.460 1.00 91.50 74 GLY A CA 1
ATOM 542 C C . GLY A 1 74 ? -9.203 1.689 21.883 1.00 91.50 74 GLY A C 1
ATOM 543 O O . GLY A 1 74 ? -10.348 1.844 21.479 1.00 91.50 74 GLY A O 1
ATOM 544 N N . GLU A 1 75 ? -8.262 2.633 21.796 1.00 93.56 75 GLU A N 1
ATOM 545 C CA . GLU A 1 75 ? -8.495 3.958 21.217 1.00 93.56 75 GLU A CA 1
ATOM 546 C C . GLU A 1 75 ? -8.561 3.872 19.692 1.00 93.56 75 GLU A C 1
ATOM 548 O O . GLU A 1 75 ? -7.736 3.209 19.050 1.00 93.56 75 GLU A O 1
ATOM 553 N N . GLU A 1 76 ? -9.503 4.600 19.106 1.00 94.31 76 GLU A N 1
ATOM 554 C CA . GLU A 1 76 ? -9.661 4.697 17.661 1.00 94.31 76 GLU A CA 1
ATOM 555 C C . GLU A 1 76 ? -8.911 5.909 17.112 1.00 94.31 76 GLU A C 1
ATOM 557 O O . GLU A 1 76 ? -8.951 7.007 17.669 1.00 94.31 76 GLU A O 1
ATOM 562 N N . LYS A 1 77 ? -8.208 5.708 15.999 1.00 92.69 77 LYS A N 1
ATOM 563 C CA . LYS A 1 77 ? -7.529 6.765 15.255 1.00 92.69 77 LYS A CA 1
ATOM 564 C C . LYS A 1 77 ? -7.853 6.656 13.781 1.00 92.69 77 LYS A C 1
ATOM 566 O O . LYS A 1 77 ? -7.875 5.562 13.221 1.00 92.69 77 LYS A O 1
ATOM 571 N N . VAL A 1 78 ? -8.061 7.807 13.157 1.00 92.06 78 VAL A N 1
ATOM 572 C CA . VAL A 1 78 ? -8.228 7.910 11.711 1.00 92.06 78 VAL A CA 1
ATOM 573 C C . VAL A 1 78 ? -6.908 8.370 11.114 1.00 92.06 78 VAL A C 1
ATOM 575 O O . VAL A 1 78 ? -6.358 9.395 11.512 1.00 92.06 78 VAL A O 1
ATOM 578 N N . PHE A 1 79 ? -6.392 7.591 10.174 1.00 90.69 79 PHE A N 1
ATOM 579 C CA . PHE A 1 79 ? -5.202 7.923 9.411 1.00 90.69 79 PHE A CA 1
ATOM 580 C C . PHE A 1 79 ? -5.599 8.240 7.979 1.00 90.69 79 PHE A C 1
ATOM 582 O O . PHE A 1 79 ? -6.157 7.383 7.300 1.00 90.69 79 PHE A O 1
ATOM 589 N N . ARG A 1 80 ? -5.265 9.443 7.516 1.00 89.94 80 ARG A N 1
ATOM 590 C CA . ARG A 1 80 ? -5.418 9.827 6.114 1.00 89.94 80 ARG A CA 1
ATOM 591 C C . ARG A 1 80 ? -4.105 9.587 5.386 1.00 89.94 80 ARG A C 1
ATOM 593 O O . ARG A 1 80 ? -3.076 10.144 5.772 1.00 89.94 80 ARG A O 1
ATOM 600 N N . GLY A 1 81 ? -4.113 8.746 4.362 1.00 90.19 81 GLY A N 1
ATOM 601 C CA . GLY A 1 81 ? -2.912 8.403 3.605 1.00 90.19 81 GLY A CA 1
ATOM 602 C C . GLY A 1 81 ? -3.166 8.228 2.117 1.00 90.19 81 GLY A C 1
ATOM 603 O O . GLY A 1 81 ? -4.263 8.497 1.641 1.00 90.19 81 GLY A O 1
ATOM 604 N N . SER A 1 82 ? -2.130 7.823 1.382 1.00 88.25 82 SER A N 1
ATOM 605 C CA . SER A 1 82 ? -2.203 7.672 -0.076 1.00 88.25 82 SER A CA 1
ATOM 606 C C . SER A 1 82 ? -2.420 6.218 -0.512 1.00 88.25 82 SER A C 1
ATOM 608 O O . SER A 1 82 ? -1.626 5.343 -0.147 1.00 88.25 82 SER A O 1
ATOM 610 N N . LYS A 1 83 ? -3.422 5.981 -1.368 1.00 86.56 83 LYS A N 1
ATOM 611 C CA . LYS A 1 83 ? -3.723 4.713 -2.055 1.00 86.56 83 LYS A CA 1
ATOM 612 C C . LYS A 1 83 ? -2.542 4.223 -2.886 1.00 86.56 83 LYS A C 1
ATOM 614 O O . LYS A 1 83 ? -2.202 3.047 -2.832 1.00 86.56 83 LYS A O 1
ATOM 619 N N . THR A 1 84 ? -1.840 5.127 -3.572 1.00 82.88 84 THR A N 1
ATOM 620 C CA . THR A 1 84 ? -0.682 4.766 -4.410 1.00 82.88 84 THR A CA 1
ATOM 621 C C . THR A 1 84 ? 0.466 4.176 -3.599 1.00 82.88 84 THR A C 1
ATOM 623 O O . THR A 1 84 ? 1.239 3.371 -4.112 1.00 82.88 84 THR A O 1
ATOM 626 N N . SER A 1 85 ? 0.554 4.521 -2.312 1.00 83.56 85 SER A N 1
ATOM 627 C CA . SER A 1 85 ? 1.559 4.005 -1.377 1.00 83.56 85 SER A CA 1
ATOM 628 C C . SER A 1 85 ? 1.098 2.786 -0.573 1.00 83.56 85 SER A C 1
ATOM 630 O O . SER A 1 85 ? 1.887 2.243 0.203 1.00 83.56 85 SER A O 1
ATOM 632 N N . LEU A 1 86 ? -0.165 2.380 -0.734 1.00 87.75 86 LEU A N 1
ATOM 633 C CA . LEU A 1 86 ? -0.786 1.293 0.009 1.00 87.75 86 LEU A CA 1
ATOM 634 C C . LEU A 1 86 ? -0.210 -0.042 -0.468 1.00 87.75 86 LEU A C 1
ATOM 636 O O . LEU A 1 86 ? -0.178 -0.331 -1.663 1.00 87.75 86 LEU A O 1
ATOM 640 N N . ARG A 1 87 ? 0.299 -0.850 0.459 1.00 86.44 87 ARG A N 1
ATOM 641 C CA . ARG A 1 87 ? 0.908 -2.157 0.170 1.00 86.44 87 ARG A CA 1
ATOM 642 C C . ARG A 1 87 ? 0.567 -3.146 1.275 1.00 86.44 87 ARG A C 1
ATOM 644 O O . ARG A 1 87 ? 0.536 -2.769 2.447 1.00 86.44 87 ARG A O 1
ATOM 651 N N . VAL A 1 88 ? 0.385 -4.413 0.915 1.00 87.88 88 VAL A N 1
ATOM 652 C CA . VAL A 1 88 ? 0.216 -5.509 1.879 1.00 87.88 88 VAL A CA 1
ATOM 653 C C . VAL A 1 88 ? 1.559 -6.176 2.129 1.00 87.88 88 VAL A C 1
ATOM 655 O O . VAL A 1 88 ? 2.260 -6.556 1.196 1.00 87.88 88 VAL A O 1
ATOM 658 N N . ALA A 1 89 ? 1.903 -6.336 3.400 1.00 82.81 89 ALA A N 1
ATOM 659 C CA . ALA A 1 89 ? 3.061 -7.083 3.864 1.00 82.81 89 ALA A CA 1
ATOM 660 C C . ALA A 1 89 ? 2.589 -8.114 4.900 1.00 82.81 89 ALA A C 1
ATOM 662 O O . ALA A 1 89 ? 2.560 -7.853 6.106 1.00 82.81 89 ALA A O 1
ATOM 663 N N . GLY A 1 90 ? 2.153 -9.282 4.421 1.00 83.75 90 GLY A N 1
ATOM 664 C CA . GLY A 1 90 ? 1.567 -10.325 5.266 1.00 83.75 90 GLY A CA 1
ATOM 665 C C . GLY A 1 90 ? 0.287 -9.846 5.961 1.00 83.75 90 GLY A C 1
ATOM 666 O O . GLY A 1 90 ? -0.675 -9.455 5.306 1.00 83.75 90 GLY A O 1
ATOM 667 N N . ARG A 1 91 ? 0.283 -9.848 7.302 1.00 88.44 91 ARG A N 1
ATOM 668 C CA . ARG A 1 91 ? -0.840 -9.364 8.135 1.00 88.44 91 ARG A CA 1
ATOM 669 C C . ARG A 1 91 ? -0.867 -7.836 8.297 1.00 88.44 91 ARG A C 1
ATOM 671 O O . ARG A 1 91 ? -1.761 -7.297 8.948 1.00 88.44 91 ARG A O 1
ATOM 678 N N . HIS A 1 92 ? 0.106 -7.124 7.739 1.00 91.12 92 HIS A N 1
ATOM 679 C CA . HIS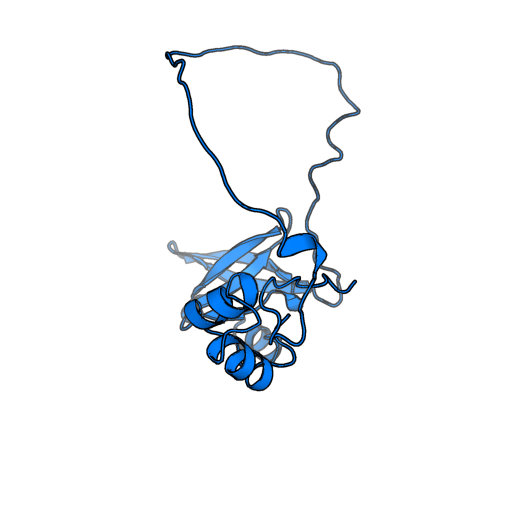 A 1 92 ? 0.200 -5.675 7.863 1.00 91.12 92 HIS A CA 1
ATOM 680 C C . HIS A 1 92 ? -0.145 -4.973 6.552 1.00 91.12 92 HIS A C 1
ATOM 682 O O . HIS A 1 92 ? 0.197 -5.438 5.467 1.00 91.12 92 HIS A O 1
ATOM 688 N N . ILE A 1 93 ? -0.779 -3.812 6.672 1.00 90.31 93 ILE A N 1
ATOM 689 C CA . ILE A 1 93 ? -0.966 -2.845 5.598 1.00 90.31 93 ILE A CA 1
ATOM 690 C C . ILE A 1 93 ? -0.011 -1.685 5.858 1.00 90.31 93 ILE A C 1
ATOM 692 O O . ILE A 1 93 ? -0.002 -1.108 6.945 1.00 90.31 93 ILE A O 1
ATOM 696 N N . THR A 1 94 ? 0.810 -1.358 4.866 1.00 90.25 94 THR A N 1
ATOM 697 C CA . THR A 1 94 ? 1.756 -0.242 4.929 1.00 90.25 94 THR A CA 1
ATOM 698 C C . THR A 1 94 ? 1.334 0.875 3.992 1.00 90.25 94 THR A C 1
ATOM 700 O O . THR A 1 94 ? 0.928 0.597 2.866 1.00 90.25 94 THR A O 1
ATOM 703 N N . LEU A 1 95 ? 1.429 2.122 4.451 1.00 91.44 95 LEU A N 1
ATOM 704 C CA . LEU A 1 95 ? 1.104 3.308 3.659 1.00 91.44 95 LEU A CA 1
ATOM 705 C C . LEU A 1 95 ? 1.795 4.561 4.200 1.00 91.44 95 LEU A C 1
ATOM 707 O O . LEU A 1 95 ? 2.183 4.606 5.368 1.00 91.44 95 LEU A O 1
ATOM 711 N N . CYS A 1 96 ? 1.916 5.586 3.361 1.00 90.00 96 CYS A N 1
ATOM 712 C CA . CYS A 1 96 ? 2.340 6.922 3.771 1.00 90.00 96 CYS A CA 1
ATOM 713 C C . CYS A 1 96 ? 1.126 7.740 4.232 1.00 90.00 96 CYS A C 1
ATOM 715 O O . CYS A 1 96 ? 0.119 7.800 3.522 1.00 90.00 96 CYS A O 1
ATOM 717 N N . VAL A 1 97 ? 1.227 8.372 5.405 1.00 90.75 97 VAL A N 1
ATOM 718 C CA . VAL A 1 97 ? 0.132 9.146 6.018 1.00 90.75 97 VAL A CA 1
ATOM 719 C C . VAL A 1 97 ? 0.464 10.625 6.175 1.00 90.75 97 VAL A C 1
ATOM 721 O O . VAL A 1 97 ? 1.609 11.004 6.436 1.00 90.75 97 VAL A O 1
ATOM 724 N N . ALA A 1 98 ? -0.560 11.463 6.049 1.00 85.00 98 ALA A N 1
ATOM 725 C CA . ALA A 1 98 ? -0.494 12.888 6.338 1.00 85.00 98 ALA A CA 1
ATOM 726 C C . ALA A 1 98 ? -0.358 13.155 7.851 1.00 85.00 98 ALA A C 1
ATOM 728 O O . ALA A 1 98 ? -0.740 12.308 8.665 1.00 85.00 98 ALA A O 1
ATOM 729 N N . PRO A 1 99 ? 0.177 14.321 8.265 1.00 78.44 99 PRO A N 1
ATOM 730 C CA . PRO A 1 99 ? 0.781 15.384 7.445 1.00 78.44 99 PRO A CA 1
ATOM 731 C C . PRO A 1 99 ? 2.284 15.180 7.185 1.00 78.44 99 PRO A C 1
ATOM 733 O O . PRO A 1 99 ? 2.890 15.887 6.389 1.00 78.44 99 PRO A O 1
ATOM 736 N N . LYS A 1 100 ? 2.923 14.237 7.889 1.00 80.75 100 LYS A N 1
ATOM 737 C CA . LYS A 1 100 ? 4.385 14.057 7.863 1.00 80.75 100 LYS A CA 1
ATOM 738 C C . LYS A 1 100 ? 4.873 13.229 6.666 1.00 80.75 100 LYS A C 1
ATOM 740 O O . LYS A 1 100 ? 6.069 13.183 6.406 1.00 80.75 100 LYS A O 1
ATOM 745 N N . GLY A 1 101 ? 3.984 12.496 5.996 1.00 82.12 101 GLY A N 1
ATOM 746 C CA . GLY A 1 101 ? 4.345 11.566 4.918 1.00 82.12 101 GLY A CA 1
ATOM 747 C C . GLY A 1 101 ? 5.092 10.341 5.415 1.00 82.12 101 GLY A C 1
ATOM 748 O O . GLY A 1 101 ? 5.714 9.619 4.642 1.00 82.12 101 GLY A O 1
ATOM 749 N N . SER A 1 102 ? 5.052 10.103 6.725 1.00 85.56 102 SER A N 1
ATOM 750 C CA . SER A 1 102 ? 5.714 8.957 7.326 1.00 85.56 102 SER A CA 1
ATOM 751 C C . SER A 1 102 ? 5.014 7.677 6.894 1.00 85.56 102 SER A C 1
ATOM 753 O O . SER A 1 102 ? 3.784 7.592 6.915 1.00 85.56 102 SER A O 1
ATOM 755 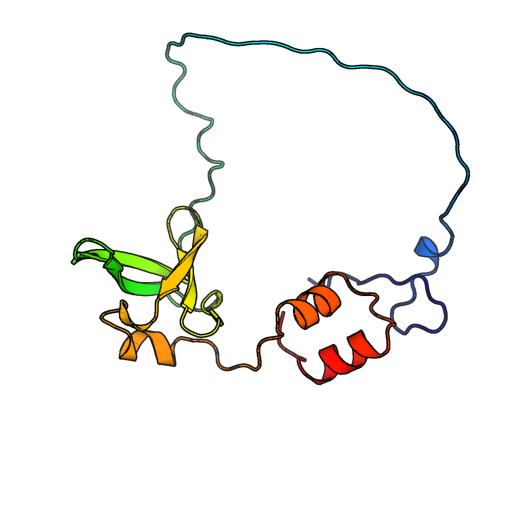N N . ARG A 1 103 ? 5.807 6.673 6.520 1.00 90.12 103 ARG A N 1
ATOM 756 C CA . ARG A 1 103 ? 5.296 5.334 6.250 1.00 90.12 103 ARG A CA 1
ATOM 757 C C . ARG A 1 103 ? 4.987 4.641 7.572 1.00 90.12 103 ARG A C 1
ATOM 759 O O . ARG A 1 103 ? 5.866 4.520 8.423 1.00 90.12 103 ARG A O 1
ATOM 766 N N . ILE A 1 104 ? 3.751 4.185 7.729 1.00 90.50 104 ILE A N 1
ATOM 767 C CA . ILE A 1 104 ? 3.294 3.424 8.892 1.00 90.50 104 ILE A CA 1
ATOM 768 C C . ILE A 1 104 ? 2.862 2.024 8.472 1.00 90.50 104 ILE A C 1
ATOM 770 O O . ILE A 1 104 ? 2.450 1.815 7.331 1.00 90.50 104 ILE A O 1
ATOM 774 N N . SER A 1 105 ? 2.935 1.086 9.414 1.00 92.62 105 SER A N 1
ATOM 775 C CA . SER A 1 105 ? 2.459 -0.288 9.258 1.00 92.62 105 SER A CA 1
ATOM 776 C C . SER A 1 105 ? 1.322 -0.535 10.244 1.00 92.62 105 SER A C 1
ATOM 778 O O . SER A 1 105 ? 1.512 -0.412 11.453 1.00 92.62 105 SER A O 1
ATOM 780 N N . LEU A 1 106 ? 0.144 -0.886 9.737 1.00 92.69 106 LEU A N 1
ATOM 781 C CA . LEU A 1 106 ? -1.062 -1.155 10.517 1.00 92.69 106 LEU A CA 1
ATOM 782 C C . LEU A 1 106 ? -1.423 -2.635 10.416 1.00 92.69 106 LEU A C 1
ATOM 784 O O . LEU A 1 106 ? -1.381 -3.219 9.339 1.00 92.69 106 LEU A O 1
ATOM 788 N N . THR A 1 107 ? -1.774 -3.266 11.533 1.00 93.25 107 THR A N 1
ATOM 789 C CA . THR A 1 107 ? -2.243 -4.661 11.533 1.00 93.25 107 THR A CA 1
ATOM 790 C C . THR A 1 107 ? -3.663 -4.749 10.972 1.00 93.25 107 THR A C 1
ATOM 792 O O . THR A 1 107 ? -4.540 -4.027 11.445 1.00 93.25 107 THR A O 1
ATOM 795 N N . ARG A 1 108 ? -3.897 -5.658 10.016 1.00 91.81 108 ARG A N 1
ATOM 796 C CA . ARG A 1 108 ? -5.165 -5.812 9.276 1.00 91.81 108 ARG A CA 1
ATOM 797 C C . ARG A 1 108 ? -6.376 -6.009 10.194 1.00 91.81 108 ARG A C 1
ATOM 799 O O . ARG A 1 108 ? -7.373 -5.317 10.049 1.00 91.81 108 ARG A O 1
ATOM 806 N N . ASP A 1 109 ? -6.235 -6.848 11.213 1.00 92.31 109 ASP A N 1
ATOM 807 C CA . ASP A 1 109 ? -7.289 -7.209 12.174 1.00 92.31 109 ASP A CA 1
ATOM 808 C C . ASP A 1 109 ? -7.781 -6.041 13.040 1.00 92.31 109 ASP A C 1
ATOM 810 O O . ASP A 1 109 ? -8.803 -6.138 13.711 1.00 92.31 109 ASP A O 1
ATOM 814 N N . ARG A 1 110 ? -7.022 -4.944 13.082 1.00 93.00 110 ARG A N 1
ATOM 815 C CA . ARG A 1 110 ? -7.335 -3.757 13.886 1.00 93.00 110 ARG A CA 1
ATOM 816 C C . ARG A 1 110 ? -7.864 -2.602 13.042 1.00 93.00 110 ARG A C 1
ATOM 818 O O . ARG A 1 110 ? -8.104 -1.518 13.576 1.00 93.00 110 ARG A O 1
ATOM 825 N N . ILE A 1 111 ? -8.015 -2.818 11.737 1.00 93.12 111 ILE A N 1
ATOM 826 C CA . ILE A 1 111 ? -8.596 -1.854 10.812 1.00 93.12 111 ILE A CA 1
ATOM 827 C C . ILE A 1 111 ? -10.105 -2.080 10.792 1.00 93.12 111 ILE A C 1
ATOM 829 O O . ILE A 1 111 ? -10.586 -3.132 10.386 1.00 93.12 111 ILE A O 1
ATOM 833 N N . LEU A 1 112 ? -10.854 -1.074 11.230 1.00 93.69 112 LEU A N 1
ATOM 834 C CA . LEU A 1 112 ? -12.306 -1.158 11.388 1.00 93.69 112 LEU A CA 1
ATOM 835 C C . LEU A 1 112 ? -13.040 -1.061 10.046 1.00 93.69 112 LEU A C 1
ATOM 837 O O . LEU A 1 112 ? -14.115 -1.624 9.883 1.00 93.69 112 LEU A O 1
ATOM 841 N N . ASN A 1 113 ? -12.457 -0.361 9.072 1.00 93.69 113 ASN A N 1
ATOM 842 C CA . ASN A 1 113 ? -13.008 -0.187 7.729 1.00 93.69 113 ASN A CA 1
ATOM 843 C C . ASN A 1 113 ? -12.268 -1.019 6.672 1.00 93.69 113 ASN A C 1
ATOM 845 O O . ASN A 1 113 ? -12.168 -0.615 5.516 1.00 93.69 113 ASN A O 1
ATOM 849 N N . LEU A 1 114 ? -11.762 -2.190 7.066 1.00 89.56 114 LEU A N 1
ATOM 850 C CA . LEU A 1 114 ? -11.017 -3.093 6.196 1.00 89.56 114 LEU A CA 1
ATOM 851 C C . LEU A 1 114 ? -11.691 -3.379 4.834 1.00 89.56 114 LEU A C 1
ATOM 853 O O . LEU A 1 114 ? -10.994 -3.241 3.829 1.00 89.56 114 LEU A O 1
ATOM 857 N N . PRO A 1 115 ? -13.008 -3.672 4.737 1.00 88.44 115 PRO A N 1
ATOM 858 C CA . PRO A 1 115 ? -13.643 -3.944 3.440 1.00 88.44 115 PRO A CA 1
ATOM 859 C C . PRO A 1 115 ? -13.608 -2.757 2.465 1.00 88.44 115 PRO A C 1
ATOM 861 O O . PRO A 1 115 ? -13.683 -2.962 1.260 1.00 88.44 115 PRO A O 1
ATOM 864 N N . ALA A 1 116 ? -13.466 -1.523 2.958 1.00 87.62 116 ALA A N 1
ATOM 865 C CA . ALA A 1 116 ? -13.284 -0.343 2.111 1.00 87.62 116 ALA A CA 1
ATOM 866 C C . ALA A 1 116 ? -11.811 -0.110 1.727 1.00 87.62 116 ALA A C 1
ATOM 868 O O . ALA A 1 116 ? -11.528 0.491 0.693 1.00 87.62 116 ALA A O 1
ATOM 869 N N . VAL A 1 117 ? -10.870 -0.573 2.556 1.00 87.75 117 VAL A N 1
ATOM 870 C CA . VAL A 1 117 ? -9.426 -0.388 2.346 1.00 87.75 117 VAL A CA 1
ATOM 871 C C . VAL A 1 117 ? -8.854 -1.430 1.392 1.00 87.75 117 VAL A C 1
ATOM 873 O O . VAL A 1 117 ? -8.016 -1.096 0.562 1.00 87.75 117 VAL A O 1
ATOM 876 N N . GLU A 1 118 ? -9.309 -2.677 1.480 1.00 86.12 118 GLU A N 1
ATOM 877 C CA . GLU A 1 118 ? -8.816 -3.774 0.644 1.00 86.12 118 GLU A CA 1
ATOM 878 C C . GLU A 1 118 ? -8.920 -3.552 -0.871 1.00 86.12 118 GLU A C 1
ATOM 880 O O . GLU A 1 118 ? -7.908 -3.738 -1.547 1.00 86.12 118 GLU A O 1
ATOM 885 N N . PRO A 1 119 ? -10.060 -3.109 -1.434 1.00 86.94 119 PRO A N 1
ATOM 886 C CA . PRO A 1 119 ? -10.159 -2.874 -2.875 1.00 86.94 119 PRO A CA 1
ATOM 887 C C . PRO A 1 119 ? -9.314 -1.683 -3.346 1.00 86.94 119 PRO A C 1
ATOM 889 O O . PRO A 1 119 ? -9.048 -1.552 -4.536 1.00 86.94 119 PRO A O 1
ATOM 892 N N . ALA A 1 120 ? -8.885 -0.809 -2.431 1.00 84.69 120 ALA A N 1
ATOM 893 C CA . ALA A 1 120 ? -8.016 0.319 -2.747 1.00 84.69 120 ALA A CA 1
ATOM 894 C C . ALA A 1 120 ? -6.527 -0.059 -2.779 1.00 84.69 120 ALA A C 1
ATOM 896 O O . ALA A 1 120 ? -5.689 0.782 -3.110 1.00 84.69 120 ALA A O 1
ATOM 897 N N . ILE A 1 121 ? -6.180 -1.296 -2.407 1.00 84.50 121 ILE A N 1
ATOM 898 C CA . ILE A 1 121 ? -4.818 -1.811 -2.524 1.00 84.50 121 ILE A CA 1
ATOM 899 C C . ILE A 1 121 ? -4.545 -2.019 -4.015 1.00 84.50 121 ILE A C 1
ATOM 901 O O . ILE A 1 121 ? -5.290 -2.762 -4.657 1.00 84.50 121 ILE A O 1
ATOM 905 N N . PRO A 1 122 ? -3.487 -1.406 -4.574 1.00 77.88 122 PRO A N 1
ATOM 906 C CA . PRO A 1 122 ? -3.177 -1.594 -5.977 1.00 77.88 122 PRO A CA 1
ATOM 907 C C . PRO A 1 122 ? -2.954 -3.091 -6.254 1.00 77.88 122 PRO A C 1
ATOM 909 O O . PRO A 1 122 ? -2.176 -3.732 -5.529 1.00 77.88 122 PRO A O 1
ATOM 912 N N . PRO A 1 123 ? -3.644 -3.666 -7.253 1.00 69.38 123 PRO A N 1
ATOM 913 C CA . PRO A 1 123 ? -3.451 -5.053 -7.633 1.00 69.38 123 PRO A CA 1
ATOM 914 C C . PRO A 1 123 ? -2.079 -5.185 -8.289 1.00 69.38 123 PRO A C 1
ATOM 916 O O . PRO A 1 123 ? -1.757 -4.461 -9.225 1.00 69.38 123 PRO A O 1
ATOM 919 N N . GLY A 1 124 ? -1.251 -6.095 -7.791 1.00 69.94 124 GLY A N 1
ATOM 920 C CA . GLY A 1 124 ? 0.041 -6.342 -8.409 1.00 69.94 124 GLY A CA 1
ATOM 921 C C . GLY A 1 124 ? 0.848 -7.393 -7.662 1.00 69.94 124 GLY A C 1
ATOM 922 O O . GLY A 1 124 ? 0.761 -7.483 -6.431 1.00 69.94 124 GLY A O 1
ATOM 923 N N . PRO A 1 125 ? 1.640 -8.203 -8.377 1.00 72.44 125 PRO A N 1
ATOM 924 C CA . PRO A 1 125 ? 2.677 -8.987 -7.742 1.00 72.44 125 PRO A CA 1
ATOM 925 C C . PRO A 1 125 ? 3.714 -7.994 -7.191 1.00 72.44 125 PRO A C 1
ATOM 927 O O . PRO A 1 125 ? 4.313 -7.223 -7.933 1.00 72.44 125 PRO A O 1
ATOM 930 N N . TYR A 1 126 ? 3.904 -7.968 -5.873 1.00 76.50 126 TYR A N 1
ATOM 931 C CA . TYR A 1 126 ? 4.916 -7.113 -5.250 1.00 76.50 126 TYR A CA 1
ATOM 932 C C . TYR A 1 126 ? 6.206 -7.904 -5.036 1.00 76.50 126 TYR A C 1
ATOM 934 O O . TYR A 1 126 ? 6.133 -8.999 -4.471 1.00 76.50 126 TYR A O 1
ATOM 942 N N . PRO A 1 127 ? 7.381 -7.362 -5.408 1.00 83.12 127 PRO A N 1
ATOM 943 C CA . PRO A 1 127 ? 8.636 -8.036 -5.129 1.00 83.12 127 PRO A CA 1
ATOM 944 C C . PRO A 1 127 ? 8.860 -8.108 -3.619 1.00 83.12 127 PRO A C 1
ATOM 946 O O . PRO A 1 127 ? 8.668 -7.117 -2.888 1.00 83.12 127 PRO A O 1
ATOM 949 N N . ASP A 1 128 ? 9.294 -9.282 -3.163 1.00 83.94 128 ASP A N 1
ATOM 950 C CA . ASP A 1 128 ? 9.707 -9.508 -1.782 1.00 83.94 128 ASP A CA 1
ATOM 951 C C . ASP A 1 128 ? 10.914 -8.618 -1.429 1.00 83.94 128 ASP A C 1
ATOM 953 O O . ASP A 1 128 ? 11.598 -8.074 -2.295 1.00 83.94 128 ASP A O 1
ATOM 957 N N . ARG A 1 129 ? 11.230 -8.463 -0.140 1.00 82.19 129 ARG A N 1
ATOM 958 C CA . ARG A 1 129 ? 12.343 -7.630 0.337 1.00 82.19 129 ARG A CA 1
ATOM 959 C C . ARG A 1 129 ? 13.669 -7.962 -0.358 1.00 82.19 129 ARG A C 1
ATOM 961 O O . ARG A 1 129 ? 14.446 -7.049 -0.636 1.00 82.19 129 ARG A O 1
ATOM 968 N N . LYS A 1 130 ? 13.942 -9.247 -0.617 1.00 87.19 130 LYS A N 1
ATOM 969 C CA . LYS A 1 130 ? 15.164 -9.686 -1.312 1.00 87.19 130 LYS A CA 1
ATOM 970 C C . LYS A 1 130 ? 15.132 -9.330 -2.797 1.00 87.19 130 LYS A C 1
ATOM 972 O O . LYS A 1 130 ? 16.103 -8.778 -3.298 1.00 87.19 130 LYS A O 1
ATOM 977 N N . GLU A 1 131 ? 14.019 -9.609 -3.466 1.00 89.38 131 GLU A N 1
ATOM 978 C CA . GLU A 1 131 ? 13.812 -9.297 -4.885 1.00 89.38 131 GLU A CA 1
ATOM 979 C C . GLU A 1 131 ? 13.890 -7.784 -5.120 1.00 89.38 131 GLU A C 1
ATOM 981 O O . GLU A 1 131 ? 14.627 -7.322 -5.980 1.00 89.38 131 GLU A O 1
ATOM 986 N N . ARG A 1 132 ? 13.253 -6.995 -4.251 1.00 86.69 132 ARG A N 1
ATOM 987 C CA . ARG A 1 132 ? 13.306 -5.533 -4.272 1.00 86.69 132 ARG A CA 1
ATOM 988 C C . ARG A 1 132 ? 14.715 -4.993 -4.076 1.00 86.69 132 ARG A C 1
ATOM 990 O O . ARG A 1 132 ? 15.086 -4.019 -4.714 1.00 86.69 132 ARG A O 1
ATOM 997 N N . ARG A 1 133 ? 15.515 -5.605 -3.195 1.00 88.81 133 ARG A N 1
ATOM 998 C CA . ARG A 1 133 ? 16.922 -5.215 -3.033 1.00 88.81 133 ARG A CA 1
ATOM 999 C C . ARG A 1 133 ? 17.703 -5.435 -4.330 1.00 88.81 133 ARG A C 1
ATOM 1001 O O . ARG A 1 133 ? 18.531 -4.595 -4.653 1.00 88.81 133 ARG A O 1
ATOM 1008 N N . ILE A 1 134 ? 17.443 -6.526 -5.049 1.00 89.94 134 ILE A N 1
ATOM 1009 C CA . ILE A 1 134 ? 18.089 -6.803 -6.338 1.00 89.94 134 ILE A CA 1
ATOM 1010 C C . ILE A 1 134 ? 17.617 -5.799 -7.388 1.00 89.94 134 ILE A C 1
ATOM 1012 O O . ILE A 1 134 ? 18.438 -5.252 -8.106 1.00 89.94 134 ILE A O 1
ATOM 1016 N N . LEU A 1 135 ? 16.326 -5.491 -7.433 1.00 87.81 135 LEU A N 1
ATOM 1017 C CA . LEU A 1 135 ? 15.815 -4.549 -8.417 1.00 87.81 135 LEU A CA 1
ATOM 1018 C C . LEU A 1 135 ? 16.241 -3.085 -8.153 1.00 87.81 135 LEU A C 1
ATOM 1020 O O . LEU A 1 135 ? 16.429 -2.330 -9.098 1.00 87.81 135 LEU A O 1
ATOM 1024 N N . LEU A 1 136 ? 16.430 -2.679 -6.887 1.00 85.69 136 LEU A N 1
ATOM 1025 C CA . LEU A 1 136 ? 16.864 -1.317 -6.518 1.00 85.69 136 LEU A CA 1
ATOM 1026 C C . LEU A 1 136 ? 18.387 -1.122 -6.491 1.00 85.69 136 LEU A C 1
ATOM 1028 O O . LEU A 1 136 ? 18.871 -0.009 -6.689 1.00 85.69 136 LEU A O 1
ATOM 1032 N N . HIS A 1 137 ? 19.138 -2.163 -6.133 1.00 84.38 137 HIS A N 1
ATOM 1033 C CA . HIS A 1 137 ? 20.572 -2.063 -5.830 1.00 84.38 137 HIS A CA 1
ATOM 1034 C C . HIS A 1 137 ? 21.409 -3.197 -6.421 1.00 84.38 137 HIS A C 1
ATOM 1036 O O . HIS A 1 137 ? 22.619 -3.227 -6.210 1.00 84.38 137 HIS A O 1
ATOM 1042 N N . GLY A 1 138 ? 20.777 -4.178 -7.060 1.00 82.62 138 GLY A N 1
ATOM 1043 C CA . GLY A 1 138 ? 21.479 -5.273 -7.707 1.00 82.62 138 GLY A CA 1
ATOM 1044 C C . GLY A 1 138 ? 22.080 -4.834 -9.030 1.00 82.62 138 GLY A C 1
ATOM 1045 O O . GLY A 1 138 ? 21.712 -3.807 -9.601 1.00 82.62 138 GLY A O 1
ATOM 1046 N N . ASP A 1 139 ? 23.006 -5.648 -9.522 1.00 83.19 139 ASP A N 1
ATOM 1047 C CA . ASP A 1 139 ? 23.592 -5.413 -10.827 1.00 83.19 139 ASP A CA 1
ATOM 1048 C C . ASP A 1 139 ? 22.538 -5.677 -11.912 1.00 83.19 139 ASP A C 1
ATOM 1050 O O . ASP A 1 139 ? 22.039 -6.809 -12.005 1.00 83.19 139 ASP A O 1
ATOM 1054 N N . PRO A 1 140 ? 22.238 -4.690 -12.777 1.00 81.25 140 PRO A N 1
ATOM 1055 C CA . PRO A 1 140 ? 21.227 -4.815 -13.831 1.00 81.25 140 PRO A CA 1
ATOM 1056 C C . PRO A 1 140 ? 21.589 -5.857 -14.900 1.00 81.25 140 PRO A C 1
ATOM 1058 O O . PRO A 1 140 ? 20.783 -6.182 -15.757 1.00 81.25 140 PRO A O 1
ATOM 1061 N N . CYS A 1 141 ? 22.812 -6.387 -14.854 1.00 80.38 141 CYS A N 1
ATOM 1062 C CA . CYS A 1 141 ? 23.324 -7.394 -15.788 1.00 80.38 141 CYS A CA 1
ATOM 1063 C C . CYS A 1 141 ? 23.456 -8.771 -15.141 1.00 80.38 141 CYS A C 1
ATOM 1065 O O . CYS A 1 141 ? 24.073 -9.672 -15.705 1.00 80.38 141 CYS A O 1
ATOM 1067 N N . SER A 1 142 ? 22.961 -8.926 -13.913 1.00 86.50 142 SER A N 1
ATOM 1068 C CA . SER A 1 142 ? 22.841 -10.241 -13.305 1.00 86.50 142 SER A CA 1
ATOM 1069 C C . SER A 1 142 ? 21.626 -10.953 -13.899 1.00 86.50 142 SER A C 1
ATOM 1071 O O . SER A 1 142 ? 20.556 -10.359 -14.011 1.00 86.50 142 SER A O 1
ATOM 1073 N N . ALA A 1 143 ? 21.752 -12.246 -14.216 1.00 89.31 143 ALA A N 1
ATOM 1074 C CA . ALA A 1 143 ? 20.627 -13.050 -14.717 1.00 89.31 143 ALA A CA 1
ATOM 1075 C C . ALA A 1 143 ? 19.397 -12.961 -13.792 1.00 89.31 143 ALA A C 1
ATOM 1077 O O . ALA A 1 143 ? 18.254 -12.903 -14.234 1.00 89.31 143 ALA A O 1
ATOM 1078 N N . ARG A 1 144 ? 19.650 -12.854 -12.482 1.00 87.94 144 ARG A N 1
ATOM 1079 C CA . ARG A 1 144 ? 18.616 -12.701 -11.460 1.00 87.94 144 ARG A CA 1
ATOM 1080 C C . ARG A 1 144 ? 17.871 -11.364 -11.534 1.00 87.94 144 ARG A C 1
ATOM 1082 O O . ARG A 1 144 ? 16.706 -11.322 -11.159 1.00 87.94 144 ARG A O 1
ATOM 1089 N N . TYR A 1 145 ? 18.517 -10.284 -11.969 1.00 89.31 145 TYR A N 1
ATOM 1090 C CA . TYR A 1 145 ? 17.845 -9.006 -12.207 1.00 89.31 145 TYR A CA 1
ATOM 1091 C C . TYR A 1 145 ? 16.906 -9.110 -13.413 1.00 89.31 145 TYR A C 1
ATOM 1093 O O . TYR A 1 145 ? 15.732 -8.777 -13.289 1.00 89.31 145 TYR A O 1
ATOM 1101 N N . GLU A 1 146 ? 17.385 -9.671 -14.527 1.00 89.81 146 GLU A N 1
ATOM 1102 C CA . GLU A 1 146 ? 16.587 -9.840 -15.752 1.00 89.81 146 GLU A CA 1
ATOM 1103 C C . GLU A 1 146 ? 15.347 -10.723 -15.535 1.00 89.81 146 GLU A C 1
ATOM 11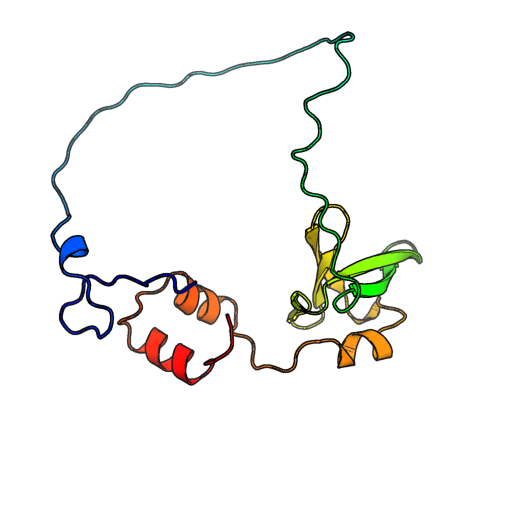05 O O . GLU A 1 146 ? 14.269 -10.452 -16.065 1.00 89.81 146 GLU A O 1
ATOM 1110 N N . GLU A 1 147 ? 15.474 -11.789 -14.739 1.00 90.81 147 GLU A N 1
ATOM 1111 C CA . GLU A 1 147 ? 14.336 -12.622 -14.334 1.00 90.81 147 GLU A CA 1
ATOM 1112 C C . GLU A 1 147 ? 13.296 -11.826 -13.538 1.00 90.81 147 GLU A C 1
ATOM 1114 O O . GLU A 1 147 ? 12.092 -11.977 -13.757 1.00 90.81 147 GLU A O 1
ATOM 1119 N N . LEU A 1 148 ? 13.750 -10.977 -12.612 1.00 89.31 148 LEU A N 1
ATOM 1120 C CA . LEU A 1 148 ? 12.865 -10.172 -11.778 1.00 89.31 148 LEU A CA 1
ATOM 1121 C C . LEU A 1 148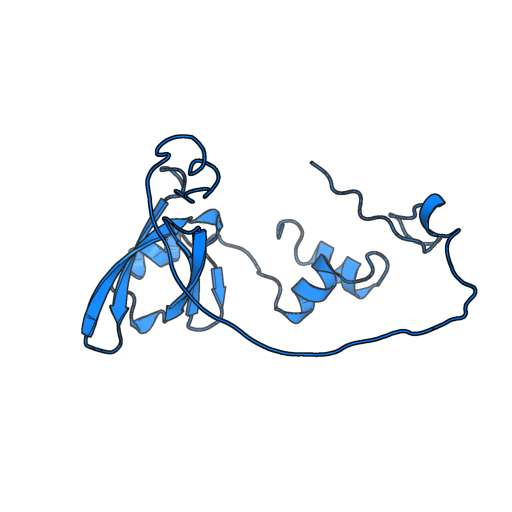 ? 12.191 -9.050 -12.570 1.00 89.31 148 LEU A C 1
ATOM 1123 O O . LEU A 1 148 ? 11.017 -8.795 -12.332 1.00 89.31 148 LEU A O 1
ATOM 1127 N N . GLU A 1 149 ? 12.874 -8.442 -13.533 1.00 87.31 149 GLU A N 1
ATOM 1128 C CA . GLU A 1 149 ? 12.300 -7.429 -14.425 1.00 87.31 149 GLU A CA 1
ATOM 1129 C C . GLU A 1 149 ? 11.198 -8.024 -15.317 1.00 87.31 149 GLU A C 1
ATOM 1131 O O . GLU A 1 149 ? 10.130 -7.441 -15.481 1.00 87.31 149 GLU A O 1
ATOM 1136 N N . LYS A 1 150 ? 11.390 -9.253 -15.817 1.00 89.12 150 LYS A N 1
ATOM 1137 C CA . LYS A 1 150 ? 10.336 -9.984 -16.546 1.00 89.12 150 LYS A CA 1
ATOM 1138 C C . LYS A 1 150 ? 9.155 -10.350 -15.649 1.00 89.12 150 LYS A C 1
ATOM 1140 O O . LYS A 1 150 ? 8.010 -10.313 -16.091 1.00 89.12 150 LYS A O 1
ATOM 1145 N N . LYS A 1 151 ? 9.431 -10.750 -14.404 1.00 87.25 151 LYS A N 1
ATOM 1146 C CA . LYS A 1 151 ? 8.408 -11.141 -13.419 1.00 87.25 151 LYS A CA 1
ATOM 1147 C C . LYS A 1 151 ? 7.595 -9.941 -12.928 1.00 87.25 151 LYS A C 1
ATOM 1149 O O . LYS A 1 151 ? 6.417 -10.087 -12.609 1.00 87.25 151 LYS A O 1
ATOM 1154 N N . PHE A 1 152 ? 8.230 -8.780 -12.855 1.00 86.69 152 PHE A N 1
ATOM 1155 C CA . PHE A 1 152 ? 7.668 -7.544 -12.350 1.00 86.69 152 PHE A CA 1
ATOM 1156 C C . PHE A 1 152 ? 7.979 -6.429 -13.357 1.00 86.69 152 PHE A C 1
ATOM 1158 O O . PHE A 1 152 ? 8.949 -5.708 -13.163 1.00 86.69 152 PHE A O 1
ATOM 1165 N N . PRO A 1 153 ? 7.207 -6.284 -14.444 1.00 79.88 153 PRO A N 1
ATOM 1166 C CA . PRO A 1 153 ? 7.449 -5.214 -15.413 1.00 79.88 153 PRO A CA 1
ATOM 1167 C C . PRO A 1 153 ? 7.016 -3.834 -14.885 1.00 79.88 153 PRO A C 1
ATOM 1169 O O . PRO A 1 153 ? 7.690 -2.844 -15.143 1.00 79.88 153 PRO A O 1
ATOM 1172 N N . ASP A 1 154 ? 5.950 -3.772 -14.078 1.00 76.88 154 ASP A N 1
ATOM 1173 C CA . ASP A 1 154 ? 5.288 -2.517 -13.669 1.00 76.88 154 ASP A CA 1
ATOM 1174 C C . ASP A 1 154 ? 5.470 -2.172 -12.173 1.00 76.88 154 ASP A C 1
ATOM 1176 O O . ASP A 1 154 ? 4.593 -1.579 -11.547 1.00 76.88 154 ASP A O 1
ATOM 1180 N N . TRP A 1 155 ? 6.557 -2.619 -11.537 1.00 71.00 155 TRP A N 1
ATOM 1181 C CA . TRP A 1 155 ? 6.710 -2.526 -10.071 1.00 71.00 155 TRP A CA 1
ATOM 1182 C C . TRP A 1 155 ? 7.353 -1.232 -9.543 1.00 71.00 155 TRP A C 1
ATOM 1184 O O . TRP A 1 155 ? 7.522 -1.127 -8.321 1.00 71.00 155 TRP A O 1
ATOM 1194 N N . GLU A 1 156 ? 7.713 -0.292 -10.423 1.00 59.88 156 GLU A N 1
ATOM 1195 C CA . GLU A 1 156 ? 8.297 1.015 -10.058 1.00 59.88 156 GLU A CA 1
ATOM 1196 C C . GLU A 1 156 ? 7.343 1.923 -9.257 1.00 59.88 156 GLU A C 1
ATOM 1198 O O . GLU A 1 156 ? 6.124 1.971 -9.544 1.00 59.88 156 GLU A O 1
#

Foldseek 3Di:
DDPLPEALDPVDPSHDVVVVVDDDDDDDDDDDDDDDDDDDDDDDDPDDDPPPPQQFDDEDPVQWDWWWFQDDVRDTDIWIFGLVQWDDDDQWTWTQTTGNRDIDIGGLVGTPPNVVNVVSNDDDDADDPVLVCCCPPNRCPDPSNVVSCVRHVPHD

Radius of gyration: 23.37 Å; chains: 1; bounding box: 60×50×50 Å

Sequence (156 aa):
MLWLVKCRNTICRHFDNALSQSLPGAPGPLAGAPASAPPSQAPSLLGGLLRALSGTFEPAPADAIDIRYRNHKGEEKVFRGSKTSLRVAGRHITLCVAPKGSRISLTRDRILNLPAVEPAIPPGPYPDRKERRILLHGDPCSARYEELEKKFPDWE

pLDDT: mean 72.98, std 19.39, range [31.12, 95.62]